Protein AF-A0AA40SUF3-F1 (afdb_monomer_lite)

Secondary structure (DSSP, 8-state):
-HHHHHHHHHHHHHHT----HHHHHHHHHSHHHHHHHHHHHTTT-TTHHHHHHHHHHHHHH-TTS-EEEEETTSTTEEEEEETTTTEEEEEEETTEEEEPPPPHHHHHHHHHHHHHTT-

Organism: NCBI:txid2593771

Radius of gyration: 16.28 Å; chains: 1; bounding box: 30×25×52 Å

Sequence (119 aa):
MLKSKLRNFLDSQYRNLHPTADELSEWLNSSEVKDWVKYKLQNICPDWEIMFEQLKTEFLKDINYHWCIENRKYSYVCLGINPKKWVLWLALSEDKVFQTPDCPITFKVFRENKRKMAV

pLDDT: mean 75.76, std 17.94, range [39.06, 94.38]

Structure (mmCIF, N/CA/C/O backbone):
data_AF-A0AA40SUF3-F1
#
_entry.id   AF-A0AA40SUF3-F1
#
loop_
_atom_site.group_PDB
_atom_site.id
_atom_site.type_symbol
_atom_site.label_atom_id
_atom_site.label_alt_id
_atom_site.label_comp_id
_atom_site.label_asym_id
_atom_site.label_entity_id
_atom_site.label_seq_id
_atom_site.pdbx_PDB_ins_code
_atom_site.Cartn_x
_atom_site.Cartn_y
_atom_site.Cartn_z
_atom_site.occupancy
_atom_site.B_iso_or_equiv
_atom_site.auth_seq_id
_atom_site.auth_comp_id
_atom_site.auth_asym_id
_atom_site.auth_atom_id
_atom_site.pdbx_PDB_model_num
ATOM 1 N N . MET A 1 1 ? -7.278 -12.244 -33.764 1.00 49.03 1 MET A N 1
ATOM 2 C CA . MET A 1 1 ? -5.847 -12.581 -33.562 1.00 49.03 1 MET A CA 1
ATOM 3 C C . MET A 1 1 ? -4.946 -11.379 -33.257 1.00 49.03 1 MET A C 1
ATOM 5 O O . MET A 1 1 ? -4.096 -11.510 -32.389 1.00 49.03 1 MET A O 1
ATOM 9 N N . LEU A 1 2 ? -5.107 -10.207 -33.894 1.00 40.81 2 LEU A N 1
ATOM 10 C CA . LEU A 1 2 ? -4.238 -9.043 -33.622 1.00 40.81 2 LEU A CA 1
ATOM 11 C C . LEU A 1 2 ? -4.362 -8.507 -32.180 1.00 40.81 2 LEU A C 1
ATOM 13 O O . LEU A 1 2 ? -3.359 -8.248 -31.527 1.00 40.81 2 LEU A O 1
ATOM 17 N N . LYS A 1 3 ? -5.594 -8.421 -31.650 1.00 39.06 3 LYS A N 1
ATOM 18 C CA . LYS A 1 3 ? -5.867 -7.953 -30.277 1.00 39.06 3 LYS A CA 1
ATOM 19 C C . LYS A 1 3 ? -5.247 -8.842 -29.189 1.00 39.06 3 LYS A C 1
ATOM 21 O O . LYS A 1 3 ? -4.816 -8.316 -28.172 1.00 39.06 3 LYS A O 1
ATOM 26 N N . SER A 1 4 ? -5.175 -10.161 -29.393 1.00 41.66 4 SER A N 1
ATOM 27 C CA . SER A 1 4 ? -4.563 -11.079 -28.420 1.00 41.66 4 SER A CA 1
ATOM 28 C C . SER A 1 4 ? -3.038 -11.039 -28.475 1.00 41.66 4 SER A C 1
ATOM 30 O O . SER A 1 4 ? -2.405 -11.059 -27.429 1.00 41.66 4 SER A O 1
ATOM 32 N N . LYS A 1 5 ? -2.440 -10.893 -29.666 1.00 41.84 5 LYS A N 1
ATOM 33 C CA . LYS A 1 5 ? -0.991 -10.670 -29.807 1.00 41.84 5 LYS A CA 1
ATOM 34 C C . LYS A 1 5 ? -0.556 -9.330 -29.209 1.00 41.84 5 LYS A C 1
ATOM 36 O O . LYS A 1 5 ? 0.436 -9.299 -28.496 1.00 41.84 5 LYS A O 1
ATOM 41 N N . LEU A 1 6 ? -1.328 -8.261 -29.427 1.00 44.97 6 LEU A N 1
ATOM 42 C CA . LEU A 1 6 ? -1.112 -6.961 -28.779 1.00 44.97 6 LEU A CA 1
ATOM 43 C C . LEU A 1 6 ? -1.264 -7.053 -27.261 1.00 44.97 6 LEU A C 1
ATOM 45 O O . LEU A 1 6 ? -0.400 -6.561 -26.553 1.00 44.97 6 LEU A O 1
ATOM 49 N N . ARG A 1 7 ? -2.305 -7.719 -26.746 1.00 43.56 7 ARG A N 1
ATOM 50 C CA . ARG A 1 7 ? -2.469 -7.926 -25.298 1.00 43.56 7 ARG A CA 1
ATOM 51 C C . ARG A 1 7 ? -1.299 -8.717 -24.708 1.00 43.56 7 ARG A C 1
ATOM 53 O O . ARG A 1 7 ? -0.734 -8.273 -23.726 1.00 43.56 7 ARG A O 1
ATOM 60 N N . ASN A 1 8 ? -0.874 -9.806 -25.344 1.00 45.03 8 ASN A N 1
ATOM 61 C CA . ASN A 1 8 ? 0.261 -10.605 -24.873 1.00 45.03 8 ASN A CA 1
ATOM 62 C C . ASN A 1 8 ? 1.592 -9.841 -24.955 1.00 45.03 8 ASN A C 1
ATOM 64 O O . ASN A 1 8 ? 2.432 -9.989 -24.075 1.00 45.03 8 ASN A O 1
ATOM 68 N N . PHE A 1 9 ? 1.782 -9.012 -25.985 1.00 51.25 9 PHE A N 1
ATOM 69 C CA . PHE A 1 9 ? 2.958 -8.155 -26.112 1.00 51.25 9 PHE A CA 1
ATOM 70 C C . PHE A 1 9 ? 2.964 -7.060 -25.038 1.00 51.25 9 PHE A C 1
ATOM 72 O O . PHE A 1 9 ? 3.968 -6.886 -24.355 1.00 51.25 9 PHE A O 1
ATOM 79 N N . LEU A 1 10 ? 1.842 -6.368 -24.829 1.00 48.88 10 LEU A N 1
ATOM 80 C CA . LEU A 1 10 ? 1.703 -5.351 -23.785 1.00 48.88 10 LEU A CA 1
ATOM 81 C C . LEU A 1 10 ? 1.853 -5.970 -22.390 1.00 48.88 10 LEU A C 1
ATOM 83 O O . LEU A 1 10 ? 2.584 -5.417 -21.581 1.00 48.88 10 LEU A O 1
ATOM 87 N N . ASP A 1 11 ? 1.275 -7.147 -22.143 1.00 47.66 11 ASP A N 1
ATOM 88 C CA . ASP A 1 11 ? 1.478 -7.918 -20.911 1.00 47.66 11 ASP A CA 1
ATOM 89 C C . ASP A 1 11 ? 2.947 -8.322 -20.735 1.00 47.66 11 ASP A C 1
ATOM 91 O O . ASP A 1 11 ? 3.447 -8.315 -19.616 1.00 47.66 11 ASP A O 1
ATOM 95 N N . SER A 1 12 ? 3.661 -8.671 -21.812 1.00 48.25 12 SER A N 1
ATOM 96 C CA . SER A 1 12 ? 5.094 -8.998 -21.744 1.00 48.25 12 SER A CA 1
ATOM 97 C C . SER A 1 12 ? 5.965 -7.768 -21.470 1.00 48.25 12 SER A C 1
ATOM 99 O O . SER A 1 12 ? 6.939 -7.864 -20.733 1.00 48.25 12 SER A O 1
ATOM 101 N N . GLN A 1 13 ? 5.584 -6.600 -21.995 1.00 47.94 13 GLN A N 1
ATOM 102 C CA . GLN A 1 13 ? 6.258 -5.331 -21.719 1.00 47.94 13 GLN A CA 1
ATOM 103 C C . GLN A 1 13 ? 5.975 -4.854 -20.291 1.00 47.94 13 GLN A C 1
ATOM 105 O O . GLN A 1 13 ? 6.908 -4.446 -19.617 1.00 47.94 13 GLN A O 1
ATOM 110 N N . TYR A 1 14 ? 4.738 -4.986 -19.794 1.00 47.59 14 TYR A N 1
ATOM 111 C CA . TYR A 1 14 ? 4.389 -4.742 -18.387 1.00 47.59 14 TYR A CA 1
ATOM 112 C C . TYR A 1 14 ? 5.155 -5.671 -17.433 1.00 47.59 14 TYR A C 1
ATOM 114 O O . TYR A 1 14 ? 5.601 -5.224 -16.382 1.00 47.59 14 TYR A O 1
ATOM 122 N N . ARG A 1 15 ? 5.364 -6.941 -17.814 1.00 49.41 15 ARG A N 1
ATOM 123 C CA . ARG A 1 15 ? 6.181 -7.901 -17.047 1.00 49.41 15 ARG A CA 1
ATOM 124 C C . ARG A 1 15 ? 7.671 -7.554 -17.004 1.00 49.41 15 ARG A C 1
ATOM 126 O O . ARG A 1 15 ? 8.346 -8.023 -16.102 1.00 49.41 15 ARG A O 1
ATOM 133 N N . ASN A 1 16 ? 8.177 -6.747 -17.936 1.00 50.62 16 ASN A N 1
ATOM 134 C CA . ASN A 1 16 ? 9.587 -6.347 -17.975 1.00 50.62 16 ASN A CA 1
ATOM 135 C C . ASN A 1 16 ? 9.868 -5.032 -17.225 1.00 50.62 16 ASN A C 1
ATOM 137 O O . ASN A 1 16 ? 11.006 -4.570 -17.212 1.00 50.62 16 ASN A O 1
ATOM 141 N N . LEU A 1 17 ? 8.853 -4.420 -16.605 1.00 61.91 17 LEU A N 1
ATOM 142 C CA . LEU A 1 17 ? 9.007 -3.221 -15.783 1.00 61.91 17 LEU A CA 1
ATOM 143 C C . LEU A 1 17 ? 9.128 -3.637 -14.327 1.00 61.91 17 LEU A C 1
ATOM 145 O O . LEU A 1 17 ? 8.132 -3.782 -13.622 1.00 61.91 17 LEU A O 1
ATOM 149 N N . HIS A 1 18 ? 10.365 -3.878 -13.913 1.00 72.81 18 HIS A N 1
ATOM 150 C CA . HIS A 1 18 ? 10.730 -4.087 -12.521 1.00 72.81 18 HIS A CA 1
ATOM 151 C C . HIS A 1 18 ? 11.344 -2.779 -12.017 1.00 72.81 18 HIS A C 1
ATOM 153 O O . HIS A 1 18 ? 12.496 -2.500 -12.356 1.00 72.81 18 HIS A O 1
ATOM 159 N N . PRO A 1 19 ? 10.587 -1.951 -11.276 1.00 76.25 19 PRO A N 1
ATOM 160 C CA . PRO A 1 19 ? 11.135 -0.768 -10.644 1.00 76.25 19 PRO A CA 1
ATOM 161 C C . PRO A 1 19 ? 12.292 -1.166 -9.725 1.00 76.25 19 PRO A C 1
ATOM 163 O O . PRO A 1 19 ? 12.259 -2.208 -9.064 1.00 76.25 19 PRO A O 1
ATOM 166 N N . THR A 1 20 ? 13.316 -0.330 -9.686 1.00 83.38 20 THR A N 1
ATOM 167 C CA . THR A 1 20 ? 14.422 -0.462 -8.737 1.00 83.38 20 THR A CA 1
ATOM 168 C C . THR A 1 20 ? 13.941 -0.225 -7.301 1.00 83.38 20 THR A C 1
ATOM 170 O O . THR A 1 20 ? 12.880 0.356 -7.066 1.00 83.38 20 THR A O 1
ATOM 173 N N . ALA A 1 21 ? 14.728 -0.655 -6.311 1.00 85.06 21 ALA A N 1
ATOM 174 C CA . ALA A 1 21 ? 14.410 -0.393 -4.906 1.00 85.06 21 ALA A CA 1
ATOM 175 C C . ALA A 1 21 ? 14.303 1.116 -4.607 1.00 85.06 21 ALA A C 1
ATOM 177 O O . ALA A 1 21 ? 13.414 1.524 -3.862 1.00 85.06 21 ALA A O 1
ATOM 178 N N . ASP A 1 22 ? 15.141 1.945 -5.235 1.00 86.25 22 ASP A N 1
ATOM 179 C CA . ASP A 1 22 ? 15.110 3.405 -5.077 1.00 86.25 22 ASP A CA 1
ATOM 180 C C . ASP A 1 22 ? 13.818 4.008 -5.642 1.00 86.25 22 ASP A C 1
ATOM 182 O O . ASP A 1 22 ? 13.150 4.796 -4.975 1.00 86.25 22 ASP A O 1
ATOM 186 N N . GLU A 1 23 ? 13.410 3.569 -6.832 1.00 85.38 23 GLU A N 1
ATOM 187 C CA . GLU A 1 23 ? 12.144 3.953 -7.463 1.00 85.38 23 GLU A CA 1
ATOM 188 C C . GLU A 1 23 ? 10.929 3.567 -6.603 1.00 85.38 23 GLU A C 1
ATOM 190 O O . GLU A 1 23 ? 9.997 4.355 -6.418 1.00 85.38 23 GLU A O 1
ATOM 195 N N . LEU A 1 24 ? 10.940 2.362 -6.027 1.00 87.06 24 LEU A N 1
ATOM 196 C CA . LEU A 1 24 ? 9.890 1.914 -5.108 1.00 87.06 24 LEU A CA 1
ATOM 197 C C . LEU A 1 24 ? 9.903 2.712 -3.808 1.00 87.06 24 LEU A C 1
ATOM 199 O O . LEU A 1 24 ? 8.838 3.046 -3.292 1.00 87.06 24 LEU A O 1
ATOM 203 N N . SER A 1 25 ? 11.086 3.037 -3.291 1.00 89.75 25 SER A N 1
ATOM 204 C CA . SER A 1 25 ? 11.246 3.868 -2.101 1.00 89.75 25 SER A CA 1
ATOM 205 C C . SER A 1 25 ? 10.685 5.271 -2.326 1.00 89.75 25 SER A C 1
ATOM 207 O O . SER A 1 25 ? 9.939 5.773 -1.483 1.00 89.75 25 SER A O 1
ATOM 209 N N . GLU A 1 26 ? 10.963 5.890 -3.475 1.00 89.25 26 GLU A N 1
ATOM 210 C CA . GLU A 1 26 ? 10.412 7.198 -3.838 1.00 89.25 26 GLU A CA 1
ATOM 211 C C . GLU A 1 26 ? 8.881 7.147 -3.932 1.00 89.25 26 GLU A C 1
ATOM 213 O O . GLU A 1 26 ? 8.188 7.957 -3.309 1.00 89.25 26 GLU A O 1
ATOM 218 N N . TRP A 1 27 ? 8.338 6.141 -4.625 1.00 87.94 27 TRP A N 1
ATOM 219 C CA . TRP A 1 27 ? 6.893 5.935 -4.726 1.00 87.94 27 TRP A CA 1
ATOM 220 C C . TRP A 1 27 ? 6.232 5.744 -3.354 1.00 87.94 27 TRP A C 1
ATOM 222 O O . TRP A 1 27 ? 5.269 6.444 -3.034 1.00 87.94 27 TRP A O 1
ATOM 232 N N . LEU A 1 28 ? 6.768 4.860 -2.508 1.00 89.69 28 LEU A N 1
ATOM 233 C CA . LEU A 1 28 ? 6.236 4.589 -1.167 1.00 89.69 28 LEU A CA 1
ATOM 234 C C . LEU A 1 28 ? 6.361 5.797 -0.224 1.00 89.69 28 LEU A C 1
ATOM 236 O O . LEU A 1 28 ? 5.606 5.911 0.743 1.00 89.69 28 LEU A O 1
ATOM 240 N N . ASN A 1 29 ? 7.298 6.708 -0.492 1.00 90.62 29 ASN A N 1
ATOM 241 C CA . ASN A 1 29 ? 7.466 7.938 0.276 1.00 90.62 29 ASN A CA 1
ATOM 242 C C . ASN A 1 29 ? 6.678 9.134 -0.267 1.00 90.62 29 ASN A C 1
ATOM 244 O O . ASN A 1 29 ? 6.625 10.157 0.428 1.00 90.62 29 ASN A O 1
ATOM 248 N N . SER A 1 30 ? 6.045 9.001 -1.435 1.00 88.69 30 SER A N 1
ATOM 249 C CA . SER A 1 30 ? 5.209 10.043 -2.031 1.00 88.69 30 SER A CA 1
ATOM 250 C C . SER A 1 30 ? 4.021 10.411 -1.136 1.00 88.69 30 SER A C 1
ATOM 252 O O . SER A 1 30 ? 3.480 9.579 -0.399 1.00 88.69 30 SER A O 1
ATOM 254 N N . SER A 1 31 ? 3.596 11.676 -1.211 1.00 88.25 31 SER A N 1
ATOM 255 C CA . SER A 1 31 ? 2.406 12.148 -0.498 1.00 88.25 31 SER A CA 1
ATOM 256 C C . SER A 1 31 ? 1.156 11.393 -0.936 1.00 88.25 31 SER A C 1
ATOM 258 O O . SER A 1 31 ? 0.368 11.008 -0.088 1.00 88.25 31 SER A O 1
ATOM 260 N N . GLU A 1 32 ? 1.019 11.087 -2.229 1.00 86.31 32 GLU A N 1
ATOM 261 C CA . GLU A 1 32 ? -0.127 10.350 -2.772 1.00 86.31 32 GLU A CA 1
ATOM 262 C C . GLU A 1 32 ? -0.326 8.990 -2.083 1.00 86.31 32 GLU A C 1
ATOM 264 O O . GLU A 1 32 ? -1.430 8.675 -1.635 1.00 86.31 32 GLU A O 1
ATOM 269 N N . VAL A 1 33 ? 0.743 8.196 -1.943 1.00 88.12 33 VAL A N 1
ATOM 270 C CA . VAL A 1 33 ? 0.661 6.884 -1.284 1.00 88.12 33 VAL A CA 1
ATOM 271 C C . VAL A 1 33 ? 0.395 7.041 0.211 1.00 88.12 33 VAL A C 1
ATOM 273 O O . VAL A 1 33 ? -0.482 6.362 0.751 1.00 88.12 33 VAL A O 1
ATOM 276 N N . LYS A 1 34 ? 1.106 7.952 0.885 1.00 90.38 34 LYS A N 1
ATOM 277 C CA . LYS A 1 34 ? 0.925 8.201 2.324 1.00 90.38 34 LYS A CA 1
ATOM 278 C C . LYS A 1 34 ? -0.492 8.670 2.648 1.00 90.38 34 LYS A C 1
ATOM 280 O O . LYS A 1 34 ? -1.113 8.136 3.565 1.00 90.38 34 LYS A O 1
ATOM 285 N N . ASP A 1 35 ? -1.024 9.604 1.868 1.00 89.38 35 ASP A N 1
ATOM 286 C CA . ASP A 1 35 ? -2.376 10.135 2.030 1.00 89.38 35 ASP A CA 1
ATOM 287 C C . ASP A 1 35 ? -3.430 9.063 1.753 1.00 89.38 35 ASP A C 1
ATOM 289 O O . ASP A 1 35 ? -4.432 8.999 2.465 1.00 89.38 35 ASP A O 1
ATOM 293 N N . TRP A 1 36 ? -3.198 8.168 0.784 1.00 91.00 36 TRP A N 1
ATOM 294 C CA . TRP A 1 36 ? -4.088 7.033 0.539 1.00 91.00 36 TRP A CA 1
ATOM 295 C C . TRP A 1 36 ? -4.141 6.076 1.736 1.00 91.00 36 TRP A C 1
ATOM 297 O O . TRP A 1 36 ? -5.236 5.728 2.189 1.00 91.00 36 TRP A O 1
ATOM 307 N N . VAL A 1 37 ? -2.984 5.681 2.286 1.00 91.56 37 VAL A N 1
ATOM 308 C CA . VAL A 1 37 ? -2.923 4.794 3.465 1.00 91.56 37 VAL A CA 1
ATOM 309 C C . VAL A 1 37 ? -3.591 5.465 4.659 1.00 91.56 37 VAL A C 1
ATOM 311 O O . VAL A 1 37 ? -4.473 4.870 5.287 1.00 91.56 37 VAL A O 1
ATOM 314 N N . LYS A 1 38 ? -3.237 6.727 4.924 1.00 92.75 38 LYS A N 1
ATOM 315 C CA . LYS A 1 38 ? -3.828 7.531 5.993 1.00 92.75 38 LYS A CA 1
ATOM 316 C C . LYS A 1 38 ? -5.340 7.616 5.847 1.00 92.75 38 LYS A C 1
ATOM 318 O O . LYS A 1 38 ? -6.058 7.302 6.788 1.00 92.75 38 LYS A O 1
ATOM 323 N N . TYR A 1 39 ? -5.844 7.981 4.671 1.00 91.31 39 TYR A N 1
ATOM 324 C CA . TYR A 1 39 ? -7.279 8.103 4.422 1.00 91.31 39 TYR A CA 1
ATOM 325 C C . TYR A 1 39 ? -8.030 6.803 4.728 1.00 91.31 39 TYR A C 1
ATOM 327 O O . TYR A 1 39 ? -9.117 6.836 5.309 1.00 91.31 39 TYR A O 1
ATOM 335 N N . LYS A 1 40 ? -7.444 5.654 4.371 1.00 89.94 40 LYS A N 1
ATOM 336 C CA . LYS A 1 40 ? -8.059 4.344 4.602 1.00 89.94 40 LYS A CA 1
ATOM 337 C C . LYS A 1 40 ? -7.979 3.871 6.052 1.00 89.94 40 LYS A C 1
ATOM 339 O O . LYS A 1 40 ? -8.896 3.176 6.486 1.00 89.94 40 LYS A O 1
ATOM 344 N N . LEU A 1 41 ? -6.921 4.222 6.783 1.00 91.12 41 LEU A N 1
ATOM 345 C CA . LEU A 1 41 ? -6.643 3.652 8.104 1.00 91.12 41 LEU A CA 1
ATOM 346 C C . LEU A 1 41 ? -6.812 4.606 9.287 1.00 91.12 41 LEU A C 1
ATOM 348 O O . LEU A 1 41 ? -7.012 4.114 10.392 1.00 91.12 41 LEU A O 1
ATOM 352 N N . GLN A 1 42 ? -6.807 5.927 9.102 1.00 90.94 42 GLN A N 1
ATOM 353 C CA . GLN A 1 42 ? -6.763 6.897 10.212 1.00 90.94 42 GLN A CA 1
ATOM 354 C C . GLN A 1 42 ? -7.896 6.745 11.242 1.00 90.94 42 GLN A C 1
ATOM 356 O O . GLN A 1 42 ? -7.692 7.029 12.415 1.00 90.94 42 GLN A O 1
ATOM 361 N N . ASN A 1 43 ? -9.071 6.261 10.823 1.00 88.81 43 ASN A N 1
ATOM 362 C CA . ASN A 1 43 ? -10.231 6.056 11.701 1.00 88.81 43 ASN A CA 1
ATOM 363 C C . ASN A 1 43 ? -10.393 4.601 12.179 1.00 88.81 43 ASN A C 1
ATOM 365 O O . ASN A 1 43 ? -11.378 4.283 12.839 1.00 88.81 43 ASN A O 1
ATOM 369 N N . ILE A 1 44 ? -9.478 3.705 11.798 1.00 88.56 44 ILE A N 1
ATOM 370 C CA . ILE A 1 44 ? -9.592 2.252 12.016 1.00 88.56 44 ILE A CA 1
ATOM 371 C C . ILE A 1 44 ? -8.380 1.719 12.778 1.00 88.56 44 ILE A C 1
ATOM 373 O O . ILE A 1 44 ? -8.529 0.967 13.735 1.00 88.56 44 ILE A O 1
ATOM 377 N N . CYS A 1 45 ? -7.182 2.119 12.359 1.00 88.38 45 CYS A N 1
ATOM 378 C CA . CYS A 1 45 ? -5.914 1.687 12.919 1.00 88.38 45 CYS A CA 1
ATOM 379 C C . CYS A 1 45 ? -5.046 2.922 13.200 1.00 88.38 45 CYS A C 1
ATOM 381 O O . CYS A 1 45 ? -4.387 3.418 12.287 1.00 88.38 45 CYS A O 1
ATOM 383 N N . PRO A 1 46 ? -5.004 3.415 14.451 1.00 88.50 46 PRO A N 1
ATOM 384 C CA . PRO A 1 46 ? -4.130 4.525 14.842 1.00 88.50 46 PRO A CA 1
ATOM 385 C C . PRO A 1 46 ? -2.643 4.236 14.588 1.00 88.50 46 PRO A C 1
ATOM 387 O O . PRO A 1 46 ? -1.883 5.142 14.271 1.00 88.50 46 PRO A O 1
ATOM 390 N N . ASP A 1 47 ? -2.253 2.959 14.639 1.00 89.75 47 ASP A N 1
ATOM 391 C CA . ASP A 1 47 ? -0.874 2.492 14.453 1.00 89.75 47 ASP A CA 1
ATOM 392 C C . ASP A 1 47 ? -0.485 2.328 12.964 1.00 89.75 47 ASP A C 1
ATOM 394 O O . ASP A 1 47 ? 0.492 1.651 12.638 1.00 89.75 47 ASP A O 1
ATOM 398 N N . TRP A 1 48 ? -1.258 2.905 12.034 1.00 91.44 48 TRP A N 1
ATOM 399 C CA . TRP A 1 48 ? -1.056 2.714 10.592 1.00 91.44 48 TRP A CA 1
ATOM 400 C C . TRP A 1 48 ? 0.308 3.200 10.095 1.00 91.44 48 TRP A C 1
ATOM 402 O O . TRP A 1 48 ? 0.861 2.589 9.184 1.00 91.44 48 TRP A O 1
ATOM 412 N N . GLU A 1 49 ? 0.864 4.261 10.688 1.00 93.81 49 GLU A N 1
ATOM 413 C CA . GLU A 1 49 ? 2.187 4.782 10.318 1.00 93.81 49 GLU A CA 1
ATOM 414 C C . GLU A 1 49 ? 3.271 3.743 10.608 1.00 93.81 49 GLU A C 1
ATOM 416 O O . GLU A 1 49 ? 4.085 3.434 9.743 1.00 93.81 49 GLU A O 1
ATOM 421 N N . ILE A 1 50 ? 3.215 3.126 11.791 1.00 93.38 50 ILE A N 1
ATOM 422 C CA . ILE A 1 50 ? 4.144 2.068 12.203 1.00 93.38 50 ILE A CA 1
ATOM 423 C C . ILE A 1 50 ? 4.015 0.864 11.267 1.00 93.38 50 ILE A C 1
ATOM 425 O O . ILE A 1 50 ? 5.023 0.349 10.784 1.00 93.38 50 ILE A O 1
ATOM 429 N N . MET A 1 51 ? 2.782 0.441 10.968 1.00 93.00 51 MET A N 1
ATOM 430 C CA . MET A 1 51 ? 2.540 -0.662 10.032 1.00 93.00 51 MET A CA 1
ATOM 431 C C . MET A 1 51 ? 3.094 -0.364 8.637 1.00 93.00 51 MET A C 1
ATOM 433 O O . MET A 1 51 ? 3.676 -1.241 7.999 1.00 93.00 51 MET A O 1
ATOM 437 N N . PHE A 1 52 ? 2.909 0.865 8.152 1.00 94.25 52 PHE A N 1
ATOM 438 C CA . PHE A 1 52 ? 3.374 1.257 6.831 1.00 94.25 52 PHE A CA 1
ATOM 439 C C . PHE A 1 52 ? 4.902 1.326 6.765 1.00 94.25 52 PHE A C 1
ATOM 441 O O . PHE A 1 52 ? 5.486 0.795 5.822 1.00 94.25 52 PHE A O 1
ATOM 448 N N . GLU A 1 53 ? 5.571 1.891 7.774 1.00 94.38 53 GLU A N 1
ATOM 449 C CA . GLU A 1 53 ? 7.039 1.893 7.852 1.00 94.38 53 GLU A CA 1
ATOM 450 C C . GLU A 1 53 ? 7.624 0.475 7.921 1.00 94.38 53 GLU A C 1
ATOM 452 O O . GLU A 1 53 ? 8.601 0.175 7.228 1.00 94.38 53 GLU A O 1
ATOM 457 N N . GLN A 1 54 ? 6.999 -0.424 8.688 1.00 93.38 54 GLN A N 1
ATOM 458 C CA . GLN A 1 54 ? 7.389 -1.837 8.731 1.00 93.38 54 GLN A CA 1
ATOM 459 C C . GLN A 1 54 ? 7.246 -2.502 7.360 1.00 93.38 54 GLN A C 1
ATOM 461 O O . GLN A 1 54 ? 8.188 -3.136 6.887 1.00 93.38 54 GLN A O 1
ATOM 466 N N . LEU A 1 55 ? 6.108 -2.305 6.685 1.00 93.38 55 LEU A N 1
ATOM 467 C CA . LEU A 1 55 ? 5.877 -2.857 5.350 1.00 93.38 55 LEU A CA 1
ATOM 468 C C . LEU A 1 55 ? 6.923 -2.366 4.349 1.00 93.38 55 LEU A C 1
ATOM 470 O O . LEU A 1 55 ? 7.492 -3.180 3.627 1.00 93.38 55 LEU A O 1
ATOM 474 N N . LYS A 1 56 ? 7.188 -1.053 4.309 1.00 92.25 56 LYS A N 1
ATOM 475 C CA . LYS A 1 56 ? 8.207 -0.476 3.421 1.00 92.25 56 LYS A CA 1
ATOM 476 C C . LYS A 1 56 ? 9.580 -1.082 3.693 1.00 92.25 56 LYS A C 1
ATOM 478 O O . LYS A 1 56 ? 10.267 -1.466 2.754 1.00 92.25 56 LYS A O 1
ATOM 483 N N . THR A 1 57 ? 9.962 -1.179 4.965 1.00 91.62 57 THR A N 1
ATOM 484 C CA . THR A 1 57 ? 11.270 -1.701 5.377 1.00 91.62 57 THR A CA 1
ATOM 485 C C . THR A 1 57 ? 11.460 -3.148 4.936 1.00 91.62 57 THR A C 1
ATOM 487 O O . THR A 1 57 ? 12.494 -3.473 4.358 1.00 91.62 57 THR A O 1
ATOM 490 N N . GLU A 1 58 ? 10.476 -4.015 5.176 1.00 90.38 58 GLU A N 1
ATOM 491 C CA . GLU A 1 58 ? 10.575 -5.426 4.790 1.00 90.38 58 GLU A CA 1
ATOM 492 C C . GLU A 1 58 ? 10.491 -5.615 3.272 1.00 90.38 58 GLU A C 1
ATOM 494 O O . GLU A 1 58 ? 11.290 -6.346 2.690 1.00 90.38 58 GLU A O 1
ATOM 499 N N . PHE A 1 59 ? 9.598 -4.884 2.603 1.00 89.31 59 PHE A N 1
ATOM 500 C CA . PHE A 1 59 ? 9.461 -4.960 1.153 1.00 89.31 59 PHE A CA 1
ATOM 501 C C . PHE A 1 59 ? 10.720 -4.497 0.410 1.00 89.31 59 PHE A C 1
ATOM 503 O O . PHE A 1 59 ? 11.136 -5.145 -0.545 1.00 89.31 59 PHE A O 1
ATOM 510 N N . LEU A 1 60 ? 11.355 -3.404 0.843 1.00 89.25 60 LEU A N 1
ATOM 511 C CA . LEU A 1 60 ? 12.552 -2.875 0.178 1.00 89.25 60 LEU A CA 1
ATOM 512 C C . LEU A 1 60 ? 13.799 -3.749 0.389 1.00 89.25 60 LEU A C 1
ATOM 514 O O . LEU A 1 60 ? 14.739 -3.642 -0.398 1.00 89.25 60 LEU A O 1
ATOM 518 N N . LYS A 1 61 ? 13.815 -4.634 1.397 1.00 88.50 61 LYS A N 1
ATOM 519 C CA . LYS A 1 61 ? 14.876 -5.646 1.557 1.00 88.50 61 LYS A CA 1
ATOM 520 C C . LYS A 1 61 ? 14.788 -6.740 0.496 1.00 88.50 61 LYS A C 1
ATOM 522 O O . LYS A 1 61 ? 15.823 -7.224 0.047 1.00 88.50 61 LYS A O 1
ATOM 527 N N . ASP A 1 62 ? 13.573 -7.133 0.113 1.00 84.38 62 ASP A N 1
ATOM 528 C CA . ASP A 1 62 ? 13.346 -8.161 -0.901 1.00 84.38 62 ASP A CA 1
ATOM 529 C C . ASP A 1 62 ? 12.070 -7.896 -1.715 1.00 84.38 62 ASP A C 1
ATOM 531 O O . ASP A 1 62 ? 10.976 -8.393 -1.425 1.00 84.38 62 ASP A O 1
ATOM 535 N N . ILE A 1 63 ? 12.247 -7.111 -2.780 1.00 82.44 63 ILE A N 1
ATOM 536 C CA . ILE A 1 63 ? 11.170 -6.586 -3.629 1.00 82.44 63 ILE A CA 1
ATOM 537 C C . ILE A 1 63 ? 10.485 -7.651 -4.499 1.00 82.44 63 ILE A C 1
ATOM 539 O O . ILE A 1 63 ? 9.475 -7.360 -5.141 1.00 82.44 63 ILE A O 1
ATOM 543 N N . ASN A 1 64 ? 11.017 -8.877 -4.557 1.00 75.56 64 ASN A N 1
ATOM 544 C CA . ASN A 1 64 ? 10.460 -9.946 -5.393 1.00 75.56 64 ASN A CA 1
ATOM 545 C C . ASN A 1 64 ? 9.331 -10.719 -4.698 1.00 75.56 64 ASN A C 1
ATOM 547 O O . ASN A 1 64 ? 8.584 -11.448 -5.360 1.00 75.56 64 ASN A O 1
ATOM 551 N N . TYR A 1 65 ? 9.187 -10.562 -3.381 1.00 74.44 65 TYR A N 1
ATOM 552 C CA . TYR A 1 65 ? 8.194 -11.285 -2.595 1.00 74.44 65 TYR A CA 1
ATOM 553 C C . TYR A 1 65 ? 6.957 -10.448 -2.304 1.00 74.44 65 TYR A C 1
ATOM 555 O O . TYR A 1 65 ? 6.971 -9.220 -2.227 1.00 74.44 65 TYR A O 1
ATOM 563 N N . HIS A 1 66 ? 5.841 -11.156 -2.153 1.00 77.75 66 HIS A N 1
ATOM 564 C CA . HIS A 1 66 ? 4.626 -10.564 -1.632 1.00 77.75 66 HIS A CA 1
ATOM 565 C C . HIS A 1 66 ? 4.805 -10.326 -0.134 1.00 77.75 66 HIS A C 1
ATOM 567 O O . HIS A 1 66 ? 4.911 -11.283 0.629 1.00 77.75 66 HIS A O 1
ATOM 573 N N . TRP A 1 67 ? 4.824 -9.059 0.266 1.00 85.81 67 TRP A N 1
ATOM 574 C CA . TRP A 1 67 ? 4.964 -8.661 1.662 1.00 85.81 67 TRP A CA 1
ATOM 575 C C . TRP A 1 67 ? 3.663 -8.069 2.180 1.00 85.81 67 TRP A C 1
ATOM 577 O O . TRP A 1 67 ? 3.019 -7.274 1.492 1.00 85.81 67 TRP A O 1
ATOM 587 N N . CYS A 1 68 ? 3.292 -8.446 3.402 1.00 90.56 68 CYS A N 1
ATOM 588 C CA . CYS A 1 68 ? 2.161 -7.869 4.109 1.00 90.56 68 CYS A CA 1
ATOM 589 C C . CYS A 1 68 ? 2.409 -7.794 5.616 1.00 90.56 68 CYS A C 1
ATOM 591 O O . CYS A 1 68 ? 3.028 -8.685 6.196 1.00 90.56 68 CYS A O 1
ATOM 593 N N . ILE A 1 69 ? 1.883 -6.744 6.239 1.00 90.75 69 ILE A N 1
ATOM 594 C CA . ILE A 1 69 ? 1.873 -6.533 7.683 1.00 90.75 69 ILE A CA 1
ATOM 595 C C . ILE A 1 69 ? 0.42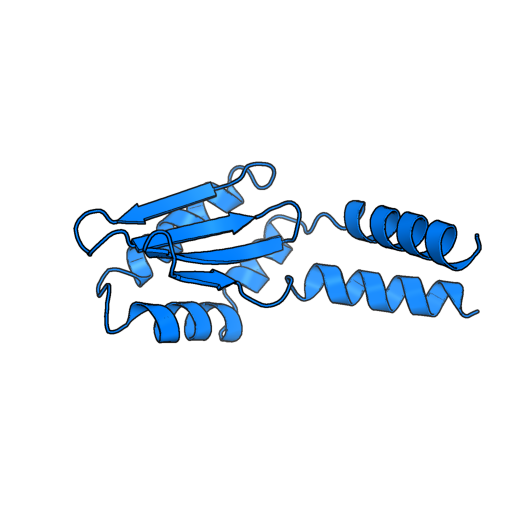6 -6.615 8.158 1.00 90.75 69 ILE A C 1
ATOM 597 O O . ILE A 1 69 ? -0.432 -5.842 7.728 1.00 90.75 69 ILE A O 1
ATOM 601 N N . GLU A 1 70 ? 0.169 -7.560 9.055 1.00 90.25 70 GLU A N 1
ATOM 602 C CA . GLU A 1 70 ? -1.129 -7.765 9.688 1.00 90.25 70 GLU A CA 1
ATOM 603 C C . GLU A 1 70 ? -1.131 -7.125 11.079 1.00 90.25 70 GLU A C 1
ATOM 605 O O . GLU A 1 70 ? -0.204 -7.323 11.866 1.00 90.25 70 GLU A O 1
ATOM 610 N N . ASN A 1 71 ? -2.194 -6.398 11.416 1.00 85.44 71 ASN A N 1
ATOM 611 C CA . ASN A 1 71 ? -2.425 -5.903 12.765 1.00 85.44 71 ASN A CA 1
ATOM 612 C C . ASN A 1 71 ? -3.705 -6.503 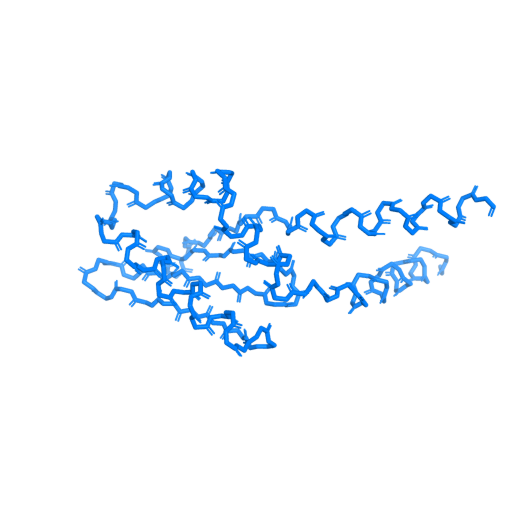13.343 1.00 85.44 71 ASN A C 1
ATOM 614 O O . ASN A 1 71 ? -4.812 -5.999 13.161 1.00 85.44 71 ASN A O 1
ATOM 618 N N . ARG A 1 72 ? -3.524 -7.585 14.101 1.00 79.81 72 ARG A N 1
ATOM 619 C CA . ARG A 1 72 ? -4.615 -8.344 14.730 1.00 79.81 72 ARG A CA 1
ATOM 620 C C . ARG A 1 72 ? -5.312 -7.607 15.867 1.00 79.81 72 ARG A C 1
ATOM 622 O O . ARG A 1 72 ? -6.395 -8.019 16.271 1.00 79.81 72 A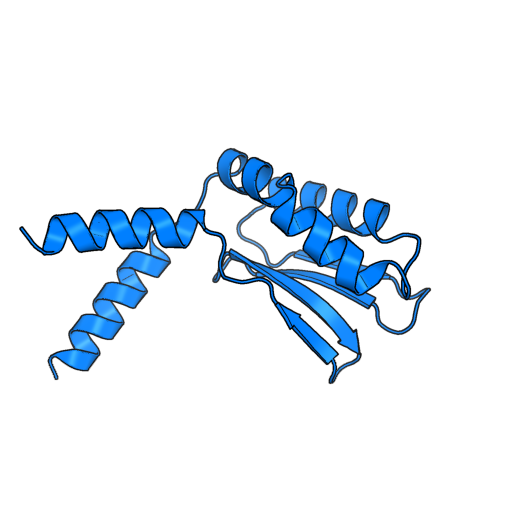RG A O 1
ATOM 629 N N . LYS A 1 73 ? -4.716 -6.527 16.384 1.00 83.88 73 LYS A N 1
ATOM 630 C CA . LYS A 1 73 ? -5.317 -5.714 17.449 1.00 83.88 73 LYS A CA 1
ATOM 631 C C . LYS A 1 73 ? -6.554 -4.959 16.954 1.00 83.88 73 LYS A C 1
ATOM 633 O O . LYS A 1 73 ? -7.449 -4.689 17.749 1.00 83.88 73 LYS A O 1
ATOM 638 N N . TYR A 1 74 ? -6.618 -4.654 15.657 1.00 75.25 74 TYR A N 1
ATOM 639 C CA . TYR A 1 74 ? -7.731 -3.937 15.042 1.00 75.25 74 TYR A CA 1
ATOM 640 C C . TYR A 1 74 ? -8.306 -4.797 13.910 1.00 75.25 74 TYR A C 1
ATOM 642 O O . TYR A 1 74 ? -7.729 -4.865 12.832 1.00 75.25 74 TYR A O 1
ATOM 650 N N . SER A 1 75 ? -9.411 -5.496 14.192 1.00 67.19 75 SER A N 1
ATOM 651 C CA . SER A 1 75 ? -10.339 -6.150 13.249 1.00 67.19 75 SER A CA 1
ATOM 652 C C . SER A 1 75 ? -9.790 -6.465 11.845 1.00 67.19 75 SER A C 1
ATOM 654 O O . SER A 1 75 ? -10.193 -5.822 10.882 1.00 67.19 75 SER A O 1
ATOM 656 N N . TYR A 1 76 ? -8.900 -7.458 11.718 1.00 74.88 76 TYR A N 1
ATOM 657 C CA . TYR A 1 76 ? -8.369 -7.942 10.429 1.00 74.88 76 TYR A CA 1
ATOM 658 C C . TYR A 1 76 ? -7.819 -6.842 9.494 1.00 74.88 76 TYR A C 1
ATOM 660 O O . TYR A 1 76 ? -8.076 -6.851 8.288 1.00 74.88 76 TYR A O 1
ATOM 668 N N . VAL A 1 77 ? -7.040 -5.895 10.029 1.00 89.12 77 VAL A N 1
ATOM 669 C CA . VAL A 1 77 ? -6.308 -4.924 9.203 1.00 89.12 77 VAL A CA 1
ATOM 670 C C . VAL A 1 77 ? -5.021 -5.555 8.669 1.00 89.12 77 VAL A C 1
ATOM 672 O O . VAL A 1 77 ? -4.154 -5.964 9.440 1.00 89.12 77 VAL A O 1
ATOM 675 N N . CYS A 1 78 ? -4.864 -5.592 7.348 1.00 91.75 78 CYS A N 1
ATOM 676 C CA . CYS A 1 78 ? -3.651 -6.067 6.686 1.00 91.75 78 CYS A CA 1
ATOM 677 C C . CYS A 1 78 ? -3.258 -5.129 5.545 1.00 91.75 78 CYS A C 1
ATOM 679 O O . CYS A 1 78 ? -4.089 -4.805 4.701 1.00 91.75 78 CYS A O 1
ATOM 681 N N . LEU A 1 79 ? -2.000 -4.698 5.514 1.00 92.69 79 LEU A N 1
ATOM 682 C CA . LEU A 1 79 ? -1.445 -3.830 4.477 1.00 92.69 79 LEU A CA 1
ATOM 683 C C . LEU A 1 79 ? -0.326 -4.575 3.756 1.00 92.69 79 LEU A C 1
ATOM 685 O O . LEU A 1 79 ? 0.561 -5.111 4.414 1.00 92.69 79 LEU A O 1
ATOM 689 N N . GLY A 1 80 ? -0.321 -4.592 2.427 1.00 92.56 80 GLY A N 1
ATOM 690 C CA . GLY A 1 80 ? 0.710 -5.305 1.680 1.00 92.56 80 GLY A CA 1
ATOM 691 C C . GLY A 1 80 ? 0.997 -4.743 0.300 1.00 92.56 80 GLY A C 1
ATOM 692 O O . GLY A 1 80 ? 0.297 -3.864 -0.196 1.00 92.56 80 GLY A O 1
ATOM 693 N N . ILE A 1 81 ? 2.042 -5.271 -0.336 1.00 89.38 81 ILE A N 1
ATOM 694 C CA . ILE A 1 81 ? 2.466 -4.887 -1.686 1.00 89.38 81 ILE A CA 1
ATOM 695 C C . ILE A 1 81 ? 2.417 -6.111 -2.594 1.00 89.38 81 ILE A C 1
ATOM 697 O O . ILE A 1 81 ? 2.897 -7.194 -2.257 1.00 89.38 81 ILE A O 1
ATOM 701 N N . ASN A 1 82 ? 1.812 -5.948 -3.768 1.00 85.00 82 ASN A N 1
ATOM 702 C CA . ASN A 1 82 ? 1.826 -6.964 -4.808 1.00 85.00 82 ASN A CA 1
ATOM 703 C C . ASN A 1 82 ? 2.924 -6.638 -5.832 1.00 85.00 82 ASN A C 1
ATOM 705 O O . ASN A 1 82 ? 2.681 -5.796 -6.699 1.00 85.00 82 ASN A O 1
ATOM 709 N N . PRO A 1 83 ? 4.081 -7.323 -5.808 1.00 78.25 83 PRO A N 1
ATOM 710 C CA . PRO A 1 83 ? 5.201 -7.021 -6.704 1.00 78.25 83 PRO A CA 1
ATOM 711 C C . PRO A 1 83 ? 4.924 -7.379 -8.171 1.00 78.25 83 PRO A C 1
ATOM 713 O O . PRO A 1 83 ? 5.622 -6.922 -9.060 1.00 78.25 83 PRO A O 1
ATOM 716 N N . LYS A 1 84 ? 3.875 -8.159 -8.478 1.00 77.19 84 LYS A N 1
ATOM 717 C CA . LYS A 1 84 ? 3.511 -8.470 -9.876 1.00 77.19 84 LYS A CA 1
ATOM 718 C C . LYS A 1 84 ? 2.795 -7.318 -10.575 1.00 77.19 84 LYS A C 1
ATOM 720 O O . LYS A 1 84 ? 2.768 -7.263 -11.799 1.00 77.19 84 LYS A O 1
ATOM 725 N N . LYS A 1 85 ? 2.132 -6.468 -9.792 1.00 75.88 85 LYS A N 1
ATOM 726 C CA . LYS A 1 85 ? 1.354 -5.316 -10.269 1.00 75.88 85 LYS A CA 1
ATOM 727 C C . LYS A 1 85 ? 1.913 -3.988 -9.763 1.00 75.88 85 LYS A C 1
ATOM 729 O O . LYS A 1 85 ? 1.469 -2.941 -10.207 1.00 75.88 85 LYS A O 1
ATOM 734 N N . TRP A 1 86 ? 2.856 -4.046 -8.824 1.00 81.75 86 TRP A N 1
ATOM 735 C CA . TRP A 1 86 ? 3.403 -2.902 -8.107 1.00 81.75 86 TRP A CA 1
ATOM 736 C C . TRP A 1 86 ? 2.288 -2.024 -7.527 1.00 81.75 86 TRP A C 1
ATOM 738 O O . TRP A 1 86 ? 2.241 -0.819 -7.744 1.00 81.75 86 TRP A O 1
ATOM 748 N N . VAL A 1 87 ? 1.351 -2.662 -6.820 1.00 85.44 87 VAL A N 1
ATOM 749 C CA . VAL A 1 87 ? 0.241 -1.992 -6.122 1.00 85.44 87 VAL A CA 1
ATOM 750 C C . VAL A 1 87 ? 0.359 -2.207 -4.627 1.00 85.44 87 VAL A C 1
ATOM 752 O O . VAL A 1 87 ? 0.711 -3.304 -4.177 1.00 85.44 87 VAL A O 1
ATOM 755 N N . LEU A 1 88 ? 0.006 -1.176 -3.866 1.00 90.31 88 LEU A N 1
ATOM 756 C CA . LEU A 1 88 ? -0.266 -1.304 -2.446 1.00 90.31 88 LEU A CA 1
ATOM 757 C C . LEU A 1 88 ? -1.715 -1.772 -2.289 1.00 90.31 88 LEU A C 1
ATOM 759 O O . LEU A 1 88 ? -2.617 -1.283 -2.973 1.00 90.31 88 LEU A O 1
ATOM 763 N N . TRP A 1 89 ? -1.949 -2.734 -1.410 1.00 91.62 89 TRP A N 1
ATOM 764 C CA . TRP A 1 89 ? -3.274 -3.248 -1.105 1.00 91.62 89 TRP A CA 1
ATOM 765 C C . TRP A 1 89 ? -3.520 -3.231 0.398 1.00 91.62 89 TRP A C 1
ATOM 767 O O . TRP A 1 89 ? -2.595 -3.335 1.200 1.00 91.62 89 TRP A O 1
ATOM 777 N N . LEU A 1 90 ? -4.785 -3.080 0.768 1.00 92.06 90 LEU A N 1
ATOM 778 C CA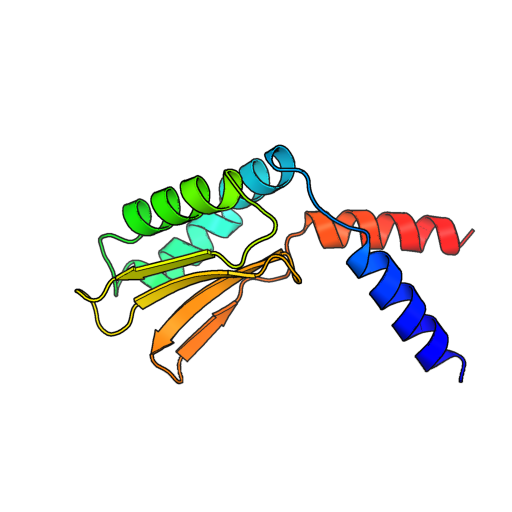 . LEU A 1 90 ? -5.238 -3.022 2.146 1.00 92.06 90 LEU A CA 1
ATOM 779 C C . LEU A 1 90 ? -6.482 -3.889 2.302 1.00 92.06 90 LEU A C 1
ATOM 781 O O . LEU A 1 90 ? -7.459 -3.668 1.591 1.00 92.06 90 LEU A O 1
ATOM 785 N N . ALA A 1 91 ? -6.473 -4.812 3.252 1.00 91.31 91 ALA A N 1
ATOM 786 C CA . ALA 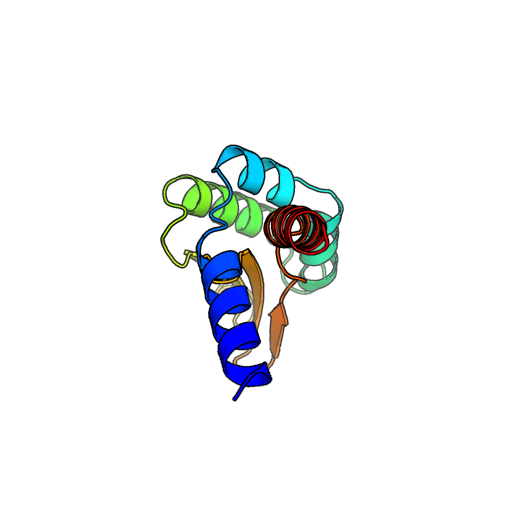A 1 91 ? -7.657 -5.523 3.711 1.00 91.31 91 ALA A CA 1
ATOM 787 C C . ALA A 1 91 ? -8.086 -4.992 5.083 1.00 91.31 91 ALA A C 1
ATOM 789 O O . ALA A 1 91 ? -7.250 -4.765 5.955 1.00 91.31 91 ALA A O 1
ATOM 790 N N . LEU A 1 92 ? -9.391 -4.781 5.253 1.00 87.69 92 LEU A N 1
ATOM 791 C CA . LEU A 1 92 ? -10.031 -4.444 6.534 1.00 87.69 92 LEU A CA 1
ATOM 792 C C . LEU A 1 92 ? -10.962 -5.565 7.030 1.00 87.69 92 LEU A C 1
ATOM 794 O O . LEU A 1 92 ? -11.487 -5.503 8.135 1.00 87.69 92 LEU A O 1
ATOM 798 N N . SER A 1 93 ? -11.246 -6.532 6.160 1.00 82.62 93 SER A N 1
ATOM 799 C CA . SER A 1 93 ? -11.972 -7.779 6.402 1.00 82.62 93 SER A CA 1
ATOM 800 C C . SER A 1 93 ? -11.817 -8.659 5.156 1.00 82.62 93 SER A C 1
ATOM 802 O O . SER A 1 93 ? -11.343 -8.170 4.126 1.00 82.62 93 SER A O 1
ATOM 804 N N . GLU A 1 94 ? -12.277 -9.911 5.207 1.00 77.62 94 GLU A N 1
ATOM 805 C CA . GLU A 1 94 ? -12.254 -10.832 4.053 1.00 77.62 94 GLU A CA 1
ATOM 806 C C . GLU A 1 94 ? -12.905 -10.216 2.798 1.00 77.62 94 GLU A C 1
ATOM 808 O O . GLU A 1 94 ? -12.354 -10.307 1.704 1.00 77.62 94 GLU A O 1
ATOM 813 N N . ASP A 1 95 ? -14.004 -9.475 2.977 1.00 82.00 95 ASP A N 1
ATOM 814 C CA . ASP A 1 95 ? -14.752 -8.860 1.869 1.00 82.00 95 ASP A CA 1
ATOM 815 C C . ASP A 1 95 ? -14.376 -7.399 1.556 1.00 82.00 95 ASP A C 1
ATOM 817 O O . ASP A 1 95 ? -14.918 -6.798 0.624 1.00 82.00 95 ASP A O 1
ATOM 821 N N . LYS A 1 96 ? -13.483 -6.773 2.336 1.00 85.00 96 LYS A N 1
ATOM 822 C CA . LYS A 1 96 ? -13.144 -5.344 2.189 1.00 85.00 96 LYS A CA 1
ATOM 823 C C . LYS A 1 96 ? -11.668 -5.172 1.887 1.00 85.00 96 LYS A C 1
ATOM 825 O O . LYS A 1 96 ? -10.875 -4.848 2.771 1.00 85.00 96 LYS A O 1
ATOM 830 N N . VAL A 1 97 ? -11.337 -5.346 0.610 1.00 87.56 97 VAL A N 1
ATOM 831 C CA . VAL A 1 97 ? -9.983 -5.189 0.073 1.00 87.56 97 VAL A CA 1
ATOM 832 C C . VAL A 1 97 ? -9.927 -4.004 -0.891 1.00 87.56 97 VAL A C 1
ATOM 834 O O . VAL A 1 97 ? -10.731 -3.889 -1.814 1.00 87.56 97 VAL A O 1
ATOM 837 N N . PHE A 1 98 ? -8.954 -3.123 -0.687 1.00 87.69 98 PHE A N 1
ATOM 838 C CA . PHE A 1 98 ? -8.688 -1.940 -1.500 1.00 87.69 98 PHE A CA 1
ATOM 839 C C . PHE A 1 98 ? -7.295 -2.035 -2.114 1.00 87.69 98 PHE A C 1
ATOM 841 O O . PHE A 1 98 ? -6.399 -2.642 -1.532 1.00 87.69 98 PHE A O 1
ATOM 848 N N . GLN A 1 99 ? -7.101 -1.410 -3.272 1.00 86.88 99 GLN A N 1
ATOM 849 C CA . GLN A 1 99 ? -5.798 -1.306 -3.926 1.00 86.88 99 GLN A CA 1
ATOM 850 C C . GLN A 1 99 ? -5.565 0.137 -4.365 1.00 86.88 99 GLN A C 1
ATOM 852 O O . GLN A 1 99 ? -6.518 0.839 -4.722 1.00 86.88 99 GLN A O 1
ATOM 857 N N . THR A 1 100 ? -4.314 0.583 -4.324 1.00 78.06 100 THR A N 1
ATOM 858 C CA . THR A 1 100 ? -3.910 1.789 -5.045 1.00 78.06 100 THR A CA 1
ATOM 859 C C . THR A 1 100 ? -4.019 1.540 -6.551 1.00 78.06 100 THR A C 1
ATOM 861 O O . THR A 1 100 ? -4.003 0.385 -6.989 1.00 78.06 100 THR A O 1
ATOM 864 N N . PRO A 1 101 ? -4.074 2.599 -7.372 1.00 69.56 101 PRO A N 1
ATOM 865 C CA . PRO A 1 101 ? -3.662 2.487 -8.766 1.00 69.56 101 PRO A CA 1
ATOM 866 C C . PRO A 1 101 ? -2.262 1.851 -8.881 1.00 69.56 101 PRO A C 1
ATOM 868 O O . PRO A 1 101 ? -1.472 1.909 -7.931 1.00 69.56 101 PRO A O 1
ATOM 871 N N . ASP A 1 102 ? -1.966 1.249 -10.036 1.00 68.81 102 ASP A N 1
ATOM 872 C CA . ASP A 1 102 ? -0.640 0.696 -10.343 1.00 68.81 102 ASP A CA 1
ATOM 873 C C . ASP A 1 102 ? 0.445 1.758 -10.129 1.00 68.81 102 ASP A C 1
ATOM 875 O O . ASP A 1 102 ? 0.250 2.926 -10.486 1.00 68.81 102 ASP A O 1
ATOM 879 N N . CYS A 1 103 ? 1.595 1.359 -9.573 1.00 67.62 103 CYS A N 1
ATOM 880 C CA . CYS A 1 103 ? 2.716 2.264 -9.346 1.00 67.62 103 CYS A CA 1
ATOM 881 C C . CYS A 1 103 ? 3.031 3.051 -10.635 1.00 67.62 103 CYS A C 1
ATOM 883 O O . CYS A 1 103 ? 3.297 2.440 -11.679 1.00 67.62 103 CYS A O 1
ATOM 885 N N . PRO A 1 104 ? 3.033 4.397 -10.597 1.00 61.19 104 PRO A N 1
ATOM 886 C CA . PRO A 1 104 ? 3.160 5.238 -11.787 1.00 61.19 104 PRO A CA 1
ATOM 887 C C . PRO A 1 104 ? 4.466 5.014 -12.558 1.00 61.19 104 PRO A C 1
ATOM 889 O O . PRO A 1 104 ? 4.529 5.319 -13.747 1.00 61.19 104 PRO A O 1
ATOM 892 N N . ILE A 1 105 ? 5.480 4.423 -11.926 1.00 62.50 105 ILE A N 1
ATOM 893 C CA . ILE A 1 105 ? 6.751 4.032 -12.549 1.00 62.50 105 ILE A CA 1
ATOM 894 C C . ILE A 1 105 ? 6.522 2.946 -13.609 1.00 62.50 105 ILE A C 1
ATOM 896 O O . ILE A 1 105 ? 7.014 3.051 -14.731 1.00 62.50 105 ILE A O 1
ATOM 900 N N . THR A 1 106 ? 5.643 1.982 -13.332 1.00 55.56 106 THR A N 1
ATOM 901 C CA . THR A 1 106 ? 5.231 0.965 -14.316 1.00 55.56 106 THR A CA 1
ATOM 902 C C . THR A 1 106 ? 4.400 1.570 -15.455 1.00 55.56 106 THR A C 1
ATOM 904 O O . THR A 1 106 ? 4.503 1.157 -16.609 1.00 55.56 106 THR A O 1
ATOM 907 N N . PHE A 1 107 ? 3.632 2.628 -15.176 1.00 50.94 107 PHE A N 1
ATOM 908 C CA . PHE A 1 107 ? 2.854 3.355 -16.184 1.00 50.94 107 PHE A CA 1
ATOM 909 C C . PHE A 1 107 ? 3.700 4.293 -17.061 1.00 50.94 107 PHE A C 1
ATOM 911 O O . PHE A 1 107 ? 3.393 4.469 -18.247 1.00 50.94 107 PHE A O 1
ATOM 918 N N . LYS A 1 108 ? 4.754 4.906 -16.508 1.00 51.50 108 LYS A N 1
ATOM 919 C CA . LYS A 1 108 ? 5.631 5.853 -17.215 1.00 51.50 108 LYS A CA 1
ATOM 920 C C . LYS A 1 108 ? 6.460 5.137 -18.277 1.00 51.50 108 LYS A C 1
ATOM 922 O O . LYS A 1 108 ? 6.426 5.549 -19.438 1.00 51.50 108 LYS A O 1
ATOM 927 N N . VAL A 1 109 ? 7.068 4.001 -17.933 1.00 50.34 109 VAL A N 1
ATOM 928 C CA . VAL A 1 109 ? 7.822 3.207 -18.913 1.00 50.34 109 VAL A CA 1
ATOM 929 C C . VAL A 1 109 ? 6.890 2.557 -19.946 1.00 50.34 109 VAL A C 1
ATOM 931 O O . VAL A 1 109 ? 7.217 2.518 -21.132 1.00 50.34 109 VAL A O 1
ATOM 934 N N . PHE A 1 110 ? 5.670 2.158 -19.564 1.00 47.41 110 PHE A N 1
ATOM 935 C CA . PHE A 1 110 ? 4.662 1.713 -20.533 1.00 47.41 110 PHE A CA 1
ATOM 936 C C . PHE A 1 110 ? 4.291 2.813 -21.545 1.00 47.41 110 PHE A C 1
ATOM 938 O O . PHE A 1 110 ? 4.224 2.554 -22.750 1.00 47.41 110 PHE A O 1
ATOM 945 N N . ARG A 1 111 ? 4.079 4.060 -21.093 1.00 49.28 111 ARG A N 1
ATOM 946 C CA . ARG A 1 111 ? 3.803 5.203 -21.986 1.00 49.28 111 ARG A CA 1
ATOM 947 C C . ARG A 1 111 ? 4.987 5.538 -22.892 1.00 49.28 111 ARG A C 1
ATOM 949 O O . ARG A 1 111 ? 4.767 5.834 -24.067 1.00 49.28 111 ARG A O 1
ATOM 956 N N . GLU A 1 112 ? 6.208 5.505 -22.372 1.00 52.12 112 GLU A N 1
ATOM 957 C CA . GLU A 1 112 ? 7.422 5.780 -23.149 1.00 52.12 112 GLU A CA 1
ATOM 958 C C . GLU A 1 112 ? 7.681 4.697 -24.206 1.00 52.12 112 GLU A C 1
ATOM 960 O O . GLU A 1 112 ? 7.921 5.027 -25.370 1.00 52.12 112 GLU A O 1
ATOM 965 N N . ASN A 1 113 ? 7.505 3.418 -23.862 1.00 47.75 113 ASN A N 1
ATOM 966 C CA . ASN A 1 113 ? 7.599 2.314 -24.822 1.00 47.75 113 ASN A CA 1
ATOM 967 C C . ASN A 1 113 ? 6.483 2.371 -25.875 1.00 47.75 113 ASN A C 1
ATOM 969 O O . ASN A 1 113 ? 6.748 2.190 -27.063 1.00 47.75 113 ASN A O 1
ATOM 973 N N . LYS A 1 114 ? 5.248 2.721 -25.488 1.00 46.53 114 LYS A N 1
ATOM 974 C CA . LYS A 1 114 ? 4.138 2.907 -26.438 1.00 46.53 114 LYS A CA 1
ATOM 975 C C . LYS A 1 114 ? 4.402 4.043 -27.434 1.00 46.53 114 LYS A C 1
ATOM 977 O O . LYS A 1 114 ? 4.010 3.926 -28.591 1.00 46.53 114 LYS A O 1
ATOM 982 N N . ARG A 1 115 ? 5.064 5.128 -27.009 1.00 49.09 115 ARG A N 1
ATOM 983 C CA . ARG A 1 115 ? 5.466 6.233 -27.900 1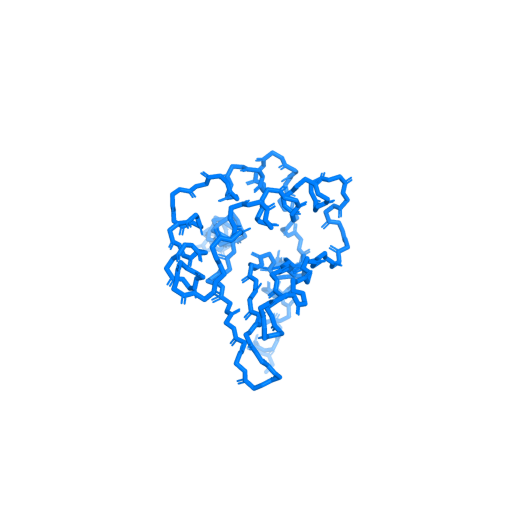.00 49.09 115 ARG A CA 1
ATOM 984 C C . ARG A 1 115 ? 6.558 5.814 -28.885 1.00 49.09 115 ARG A C 1
ATOM 986 O O . ARG A 1 115 ? 6.452 6.170 -30.049 1.00 49.09 115 ARG A O 1
ATOM 993 N N . LYS A 1 116 ? 7.551 5.028 -28.453 1.00 48.09 116 LYS A N 1
ATOM 994 C CA . LYS A 1 116 ? 8.614 4.504 -29.337 1.00 48.09 116 LYS A CA 1
ATOM 995 C C . LYS A 1 116 ? 8.105 3.514 -30.390 1.00 48.09 116 LYS A C 1
ATOM 997 O O . LYS A 1 116 ? 8.711 3.406 -31.441 1.00 48.09 116 LYS A O 1
ATOM 1002 N N . MET A 1 117 ? 7.006 2.810 -30.120 1.00 43.47 117 MET A N 1
ATOM 1003 C CA . MET A 1 117 ? 6.377 1.874 -31.065 1.00 43.47 117 MET A CA 1
ATOM 1004 C C . MET A 1 117 ? 5.392 2.523 -32.048 1.00 43.47 117 MET A C 1
ATOM 1006 O O . MET A 1 117 ? 4.876 1.842 -32.930 1.00 43.47 117 MET A O 1
ATOM 1010 N N . ALA A 1 118 ? 5.058 3.799 -31.846 1.00 46.84 118 ALA A N 1
ATOM 1011 C CA . ALA A 1 118 ? 4.187 4.568 -32.734 1.00 46.84 118 ALA A CA 1
ATOM 1012 C C . ALA A 1 118 ? 4.979 5.388 -33.773 1.00 46.84 118 ALA A C 1
ATOM 1014 O O . ALA A 1 118 ? 4.374 6.188 -34.486 1.00 46.84 118 ALA A O 1
ATOM 1015 N N . VAL A 1 119 ? 6.305 5.201 -33.820 1.00 43.50 119 VAL A N 1
ATOM 1016 C CA . VAL A 1 119 ? 7.244 5.760 -34.802 1.00 43.50 119 VAL A CA 1
ATOM 1017 C C . VAL A 1 119 ? 7.693 4.646 -35.735 1.00 43.50 119 VAL A C 1
ATOM 1019 O O . VAL A 1 119 ? 7.973 3.542 -35.214 1.00 43.50 119 VAL A O 1
#

Foldseek 3Di:
DVVVVVVVVLLVLLQPQQDALVLLVCLLPDPVNVVVQCVVPVVFPVCSVVQSVVQNVVCSVPVVDWDKDFDPVTQTWIWTADSSQRWIKIDNYPPRIDIDHGRCSSVVSSVVVVVVVVD